Protein AF-A0A822XNT1-F1 (afdb_monomer_lite)

Foldseek 3Di:
DPPDDDDPLLVVLVVLLVQQCQAPDPVSHDDPVVSCCSNVDSPDDRPRRDDGPPPPVVPPPPPDDDDDDDPDDDDPPDDDDDDDDD

Organism: Nelumbo nucifera (NCBI:txid4432)

Sequence (86 aa):
MLGDPPSMSLSLRYINVALPCVQETAAGRPTMSDVVLMLSNELVALPSPKQPANSTARSLTLVNSDASRPGICSINNVTVSMMEGR

Structure (mmCIF, N/CA/C/O backbone):
data_AF-A0A822XNT1-F1
#
_entry.id   AF-A0A822XNT1-F1
#
loop_
_atom_site.group_PDB
_atom_site.id
_atom_site.type_symbol
_atom_site.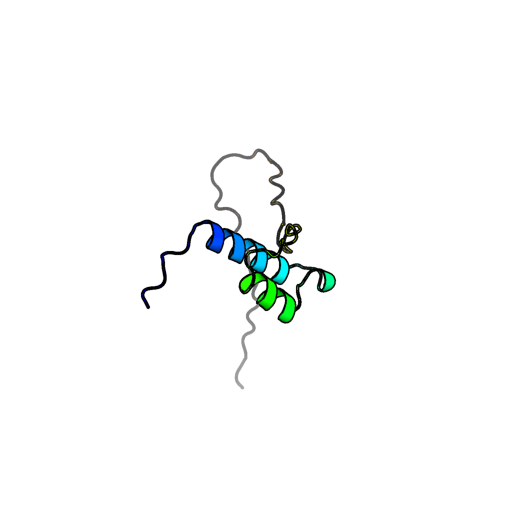label_atom_id
_atom_site.label_alt_id
_atom_site.label_comp_id
_atom_site.label_asym_id
_atom_site.label_entity_id
_atom_site.label_seq_id
_atom_site.pdbx_PDB_ins_code
_atom_site.Cartn_x
_atom_site.Cartn_y
_atom_site.Cartn_z
_atom_site.occupancy
_atom_site.B_iso_or_equiv
_atom_site.auth_seq_id
_atom_site.auth_comp_id
_atom_site.auth_asym_id
_atom_site.auth_atom_id
_atom_site.pdbx_PDB_model_num
ATOM 1 N N . MET A 1 1 ? -12.991 14.549 -22.782 1.00 42.81 1 MET A N 1
ATOM 2 C CA . MET A 1 1 ? -12.210 14.449 -21.535 1.00 42.81 1 MET A CA 1
ATOM 3 C C . MET A 1 1 ? -10.954 13.656 -21.846 1.00 42.81 1 MET A C 1
ATOM 5 O O . MET A 1 1 ? -10.918 12.453 -21.629 1.00 42.81 1 MET A O 1
ATOM 9 N N . LEU A 1 2 ? -9.989 14.302 -22.505 1.00 50.59 2 LEU A N 1
ATOM 10 C CA . LEU A 1 2 ? -8.693 13.695 -22.784 1.00 50.59 2 LEU A CA 1
ATOM 11 C C . LEU A 1 2 ? -7.949 13.730 -21.451 1.00 50.59 2 LEU A C 1
ATOM 13 O O . LEU A 1 2 ? -7.570 14.808 -21.013 1.00 50.59 2 LEU A O 1
ATOM 17 N N . GLY A 1 3 ? -7.921 12.599 -20.743 1.00 59.91 3 GLY A N 1
ATOM 18 C CA . GLY A 1 3 ? -7.253 12.514 -19.450 1.00 59.91 3 GLY A CA 1
ATOM 19 C C . GLY A 1 3 ? -5.801 12.931 -19.622 1.00 59.91 3 GLY A C 1
ATOM 20 O O . GLY A 1 3 ? -5.119 12.403 -20.503 1.00 59.91 3 GLY A O 1
ATOM 21 N N . ASP A 1 4 ? -5.372 13.911 -18.835 1.00 64.69 4 ASP A N 1
ATOM 22 C CA . ASP A 1 4 ? -3.994 14.376 -18.838 1.00 64.69 4 ASP A CA 1
ATOM 23 C C . ASP A 1 4 ? -3.043 13.178 -18.696 1.00 64.69 4 ASP A C 1
ATOM 25 O O . ASP A 1 4 ? -3.347 12.232 -17.953 1.00 64.69 4 ASP A O 1
ATOM 29 N N . PRO A 1 5 ? -1.909 13.166 -19.423 1.00 63.19 5 PRO A N 1
ATOM 30 C CA . PRO A 1 5 ? -0.937 12.095 -19.292 1.00 63.19 5 PRO A CA 1
ATOM 31 C C . PRO A 1 5 ? -0.559 11.966 -17.814 1.00 63.19 5 PRO A C 1
ATOM 33 O O . PRO A 1 5 ? -0.297 12.984 -17.164 1.00 63.19 5 PRO A O 1
ATOM 36 N N . PRO A 1 6 ? -0.560 10.743 -17.254 1.00 63.06 6 PRO A N 1
ATOM 37 C CA . PRO A 1 6 ? -0.325 10.562 -15.836 1.00 63.06 6 PRO A CA 1
ATOM 38 C C . PRO A 1 6 ? 1.038 11.154 -15.488 1.00 63.06 6 PRO A C 1
ATOM 40 O O . PRO A 1 6 ? 2.078 10.704 -15.974 1.00 63.06 6 PRO A O 1
ATOM 43 N N . SER A 1 7 ? 1.016 12.188 -14.649 1.00 71.38 7 SER A N 1
ATOM 44 C CA . SER A 1 7 ? 2.213 12.709 -14.003 1.00 71.38 7 SER A CA 1
ATOM 45 C C . SER A 1 7 ? 2.963 11.543 -13.352 1.00 71.38 7 SER A C 1
ATOM 47 O O . SER A 1 7 ? 2.342 10.650 -12.770 1.00 71.38 7 SER A O 1
ATOM 49 N N . MET A 1 8 ? 4.297 11.555 -13.394 1.00 69.19 8 MET A N 1
ATOM 50 C CA . MET A 1 8 ? 5.137 10.556 -12.712 1.00 69.19 8 MET A CA 1
ATOM 51 C C . MET A 1 8 ? 4.741 10.363 -11.233 1.00 69.19 8 MET A C 1
ATOM 53 O O . MET A 1 8 ? 4.878 9.264 -10.694 1.00 69.19 8 MET A O 1
ATOM 57 N N . SER A 1 9 ? 4.186 11.401 -10.591 1.00 77.62 9 SER A N 1
ATOM 58 C CA . SER A 1 9 ? 3.651 11.335 -9.225 1.00 77.62 9 SER A CA 1
ATOM 59 C C . SER A 1 9 ? 2.466 10.372 -9.074 1.00 77.62 9 SER A C 1
ATOM 61 O O . SER A 1 9 ? 2.380 9.673 -8.064 1.00 77.62 9 SER A O 1
ATOM 63 N N . LEU A 1 10 ? 1.586 10.276 -10.075 1.00 82.31 10 LEU A N 1
ATOM 64 C CA . LEU A 1 10 ? 0.417 9.394 -10.069 1.00 82.31 10 LEU A CA 1
ATOM 65 C C . LEU A 1 10 ? 0.840 7.920 -10.172 1.00 82.31 10 LEU A C 1
ATOM 67 O O . LEU A 1 10 ? 0.331 7.069 -9.446 1.00 82.31 10 LEU A O 1
ATOM 71 N N . SER A 1 11 ? 1.827 7.623 -11.021 1.00 82.00 11 SER A N 1
ATOM 72 C CA . SER A 1 11 ? 2.385 6.274 -11.186 1.00 82.00 11 SER A CA 1
ATOM 73 C C . SER A 1 11 ? 3.039 5.763 -9.902 1.00 82.00 11 SER A C 1
ATOM 75 O O . SER A 1 11 ? 2.749 4.653 -9.457 1.00 82.00 11 SER A O 1
ATOM 77 N N . LEU A 1 12 ? 3.876 6.587 -9.257 1.00 82.56 12 LEU A N 1
ATOM 78 C CA . LEU A 1 12 ? 4.489 6.245 -7.967 1.00 82.56 12 LEU A CA 1
ATOM 79 C C . LEU A 1 12 ? 3.439 6.044 -6.872 1.00 82.56 12 LEU A C 1
ATOM 81 O O . LEU A 1 12 ? 3.575 5.159 -6.029 1.00 82.56 12 LEU A O 1
ATOM 85 N N . ARG A 1 13 ? 2.360 6.828 -6.908 1.00 83.25 13 ARG A N 1
ATOM 86 C CA . ARG A 1 13 ? 1.239 6.696 -5.980 1.00 83.25 13 ARG A CA 1
ATOM 87 C C . ARG A 1 13 ? 0.513 5.365 -6.152 1.00 83.25 13 ARG A C 1
ATOM 89 O O . ARG A 1 13 ? 0.327 4.667 -5.159 1.00 83.25 13 ARG A O 1
ATOM 96 N N . TYR A 1 14 ? 0.190 4.957 -7.380 1.00 86.69 14 TYR A N 1
ATOM 97 C CA . TYR A 1 14 ? -0.397 3.635 -7.626 1.00 86.69 14 TYR A CA 1
ATOM 98 C C . TYR A 1 14 ? 0.504 2.499 -7.148 1.00 86.69 14 TYR A C 1
ATOM 100 O O . TYR A 1 14 ? 0.013 1.561 -6.528 1.00 86.69 14 TYR A O 1
ATOM 108 N N . ILE A 1 15 ? 1.816 2.600 -7.375 1.00 85.31 15 ILE A N 1
ATOM 109 C CA . ILE A 1 15 ? 2.788 1.608 -6.894 1.00 85.31 15 ILE A CA 1
ATOM 110 C C . ILE A 1 15 ? 2.751 1.522 -5.361 1.00 85.31 15 ILE A C 1
ATOM 112 O O . ILE A 1 15 ? 2.617 0.432 -4.806 1.00 85.31 15 ILE A O 1
ATOM 116 N N . ASN A 1 16 ? 2.785 2.664 -4.672 1.00 84.88 16 ASN A N 1
ATOM 117 C CA . ASN A 1 16 ? 2.743 2.717 -3.210 1.00 84.88 16 ASN A CA 1
ATOM 118 C C . ASN A 1 16 ? 1.417 2.215 -2.616 1.00 84.88 16 ASN A C 1
ATOM 120 O O . ASN A 1 16 ? 1.420 1.698 -1.504 1.00 84.88 16 ASN A O 1
ATOM 124 N N . VAL A 1 17 ? 0.299 2.331 -3.341 1.00 87.62 17 VAL A N 1
ATOM 125 C CA . VAL A 1 17 ? -1.001 1.758 -2.942 1.00 87.62 17 VAL A CA 1
ATOM 126 C C . VAL A 1 17 ? -1.073 0.258 -3.250 1.00 87.62 17 VAL A C 1
ATOM 128 O O . VAL A 1 17 ? -1.637 -0.503 -2.468 1.00 87.62 17 VAL A O 1
ATOM 131 N N . ALA A 1 18 ? -0.480 -0.193 -4.357 1.00 85.38 18 ALA A N 1
ATOM 132 C CA . ALA A 1 18 ? -0.518 -1.590 -4.780 1.00 85.38 18 ALA A CA 1
ATOM 133 C C . ALA A 1 18 ? 0.369 -2.504 -3.919 1.00 85.38 18 ALA A C 1
ATOM 135 O O . ALA A 1 18 ? -0.014 -3.644 -3.657 1.00 85.38 18 ALA A O 1
ATOM 136 N N . LEU A 1 19 ? 1.532 -2.024 -3.455 1.00 84.25 19 LEU A N 1
ATOM 137 C CA . LEU A 1 19 ? 2.450 -2.838 -2.646 1.00 84.25 19 LEU A CA 1
ATOM 138 C C . LEU A 1 19 ? 1.812 -3.363 -1.337 1.00 84.25 19 LEU A C 1
ATOM 140 O O . LEU A 1 19 ? 1.929 -4.560 -1.070 1.00 84.25 19 LEU A O 1
ATOM 144 N N . PRO A 1 20 ? 1.130 -2.539 -0.516 1.00 81.19 20 PRO A N 1
ATOM 145 C CA . PRO A 1 20 ? 0.438 -2.999 0.690 1.00 81.19 20 PRO A CA 1
ATOM 146 C C . PRO A 1 20 ? -0.641 -4.063 0.435 1.00 81.19 20 PRO A C 1
ATOM 148 O O . PRO A 1 20 ? -0.818 -4.965 1.252 1.00 81.19 20 PRO A O 1
ATOM 151 N N . CYS A 1 21 ? -1.327 -4.017 -0.712 1.00 83.88 21 CYS A N 1
ATOM 152 C CA . CYS A 1 21 ? -2.395 -4.964 -1.064 1.00 83.88 21 CYS A CA 1
ATOM 153 C C . CYS A 1 21 ? -1.904 -6.408 -1.257 1.00 83.88 21 CYS A C 1
ATOM 155 O O . CYS A 1 21 ? -2.689 -7.348 -1.130 1.00 83.88 21 CYS A O 1
ATOM 157 N N . VAL A 1 22 ? -0.613 -6.590 -1.550 1.00 82.88 22 VAL A N 1
ATOM 158 C CA . VAL A 1 22 ? 0.015 -7.898 -1.801 1.00 82.88 22 VAL A CA 1
ATOM 159 C C . VAL A 1 22 ? 0.960 -8.326 -0.674 1.00 82.88 22 VAL A C 1
ATOM 161 O O . VAL A 1 22 ? 1.806 -9.200 -0.863 1.00 82.88 22 VAL A O 1
ATOM 164 N N . GLN A 1 23 ? 0.840 -7.717 0.510 1.00 75.94 23 GLN A N 1
ATOM 165 C CA . GLN A 1 23 ? 1.610 -8.135 1.680 1.00 75.94 23 GLN A CA 1
ATOM 166 C C . GLN A 1 23 ? 1.214 -9.546 2.152 1.00 75.94 23 GLN A C 1
ATOM 168 O O . GLN A 1 23 ? 0.046 -9.953 2.083 1.00 75.94 23 GLN A O 1
ATOM 173 N N . GLU A 1 24 ? 2.216 -10.280 2.649 1.00 72.31 24 GLU A N 1
ATOM 174 C CA . GLU A 1 24 ? 2.085 -11.658 3.152 1.00 72.31 24 GLU A CA 1
ATOM 175 C C . GLU A 1 24 ? 1.162 -11.707 4.371 1.00 72.31 24 GLU A C 1
ATOM 177 O O . GLU A 1 24 ? 0.287 -12.562 4.488 1.00 72.31 24 GLU A O 1
ATOM 182 N N . THR A 1 25 ? 1.320 -10.738 5.275 1.00 77.25 25 THR A N 1
ATOM 183 C CA . THR A 1 25 ? 0.515 -10.650 6.487 1.00 77.25 25 THR A CA 1
ATOM 184 C C . THR A 1 25 ? -0.820 -9.976 6.189 1.00 77.25 25 THR A C 1
ATOM 186 O O . THR A 1 25 ? -0.879 -8.861 5.672 1.00 77.25 25 THR A O 1
ATOM 189 N N . ALA A 1 26 ? -1.921 -10.625 6.575 1.00 79.25 26 ALA A N 1
ATOM 190 C CA . ALA A 1 26 ? -3.264 -10.062 6.413 1.00 79.25 26 ALA A CA 1
ATOM 191 C C . ALA A 1 26 ? -3.427 -8.715 7.143 1.00 79.25 26 ALA A C 1
ATOM 193 O O . ALA A 1 26 ? -4.092 -7.820 6.636 1.00 79.25 26 ALA A O 1
ATOM 194 N N . ALA A 1 27 ? -2.760 -8.547 8.291 1.00 78.12 27 ALA A N 1
ATOM 195 C CA . ALA A 1 27 ? -2.770 -7.309 9.072 1.00 78.12 27 ALA A CA 1
ATOM 196 C C . ALA A 1 27 ? -2.079 -6.118 8.378 1.00 78.12 27 ALA A C 1
ATOM 198 O O . ALA A 1 27 ? -2.271 -4.980 8.791 1.00 78.12 27 ALA A O 1
ATOM 199 N N . GLY A 1 28 ? -1.254 -6.369 7.358 1.00 76.06 28 GLY A N 1
ATOM 200 C CA . GLY A 1 28 ? -0.600 -5.328 6.567 1.00 76.06 28 GLY A CA 1
ATOM 201 C C . GLY A 1 28 ? -1.401 -4.872 5.342 1.00 76.06 28 GLY A C 1
ATOM 202 O O . GLY A 1 28 ? -1.025 -3.893 4.695 1.00 76.06 28 GLY A O 1
ATOM 203 N N . ARG A 1 29 ? -2.504 -5.564 5.019 1.00 85.44 29 ARG A N 1
ATOM 204 C CA . ARG A 1 29 ? -3.347 -5.249 3.862 1.00 85.44 29 ARG A CA 1
ATOM 205 C C . ARG A 1 29 ? -4.309 -4.107 4.209 1.00 85.44 29 ARG A C 1
ATOM 207 O O . ARG A 1 29 ? -5.015 -4.209 5.212 1.00 85.44 29 ARG A O 1
ATOM 214 N N . PRO A 1 30 ? -4.370 -3.039 3.400 1.00 87.75 30 PRO A N 1
ATOM 215 C CA . PRO A 1 30 ? -5.333 -1.965 3.602 1.00 87.75 30 PRO A CA 1
ATOM 216 C C . PRO A 1 30 ? -6.759 -2.470 3.366 1.00 87.75 30 PRO A C 1
ATOM 218 O O . PRO A 1 30 ? -6.988 -3.399 2.583 1.00 87.75 30 PRO A O 1
ATOM 221 N N . THR A 1 31 ? -7.739 -1.842 4.014 1.00 90.69 31 THR A N 1
ATOM 222 C CA . THR A 1 31 ? -9.144 -2.095 3.685 1.00 90.69 31 THR A CA 1
ATOM 223 C C . THR A 1 31 ? -9.491 -1.461 2.336 1.00 90.69 31 THR A C 1
ATOM 225 O O . THR A 1 31 ? -8.829 -0.525 1.885 1.00 90.69 31 THR A O 1
ATOM 228 N N . MET A 1 32 ? -10.561 -1.921 1.680 1.00 91.31 32 MET A N 1
ATOM 229 C CA . MET A 1 32 ? -11.024 -1.289 0.434 1.00 91.31 32 MET A CA 1
ATOM 230 C C . MET A 1 32 ? -11.349 0.201 0.621 1.00 91.31 32 MET A C 1
ATOM 232 O O . MET A 1 32 ? -11.107 0.994 -0.287 1.00 91.31 32 MET A O 1
ATOM 236 N N . SER A 1 33 ? -11.838 0.594 1.801 1.00 90.75 33 SER A N 1
ATOM 237 C CA . SER A 1 33 ? -12.072 1.998 2.151 1.00 90.75 33 SER A CA 1
ATOM 238 C C . SER A 1 33 ? -10.770 2.799 2.185 1.00 90.75 33 SER A C 1
ATOM 240 O O . SER A 1 33 ? -10.714 3.890 1.621 1.00 90.75 33 SER A O 1
ATOM 242 N N . ASP A 1 34 ? -9.709 2.241 2.776 1.00 88.00 34 ASP A N 1
ATOM 243 C CA . ASP A 1 34 ? -8.388 2.877 2.812 1.00 88.00 34 ASP A CA 1
ATOM 244 C C . ASP A 1 34 ? -7.823 3.045 1.401 1.00 88.00 34 ASP A C 1
ATOM 246 O O . ASP A 1 34 ? -7.340 4.120 1.061 1.00 88.00 34 ASP A O 1
ATOM 250 N N . 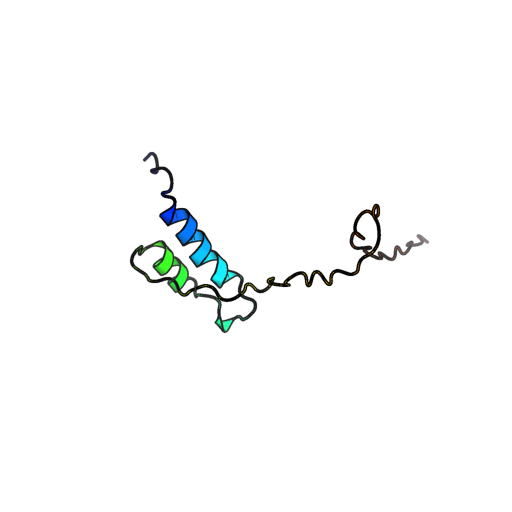VAL A 1 35 ? -7.950 2.026 0.545 1.00 88.56 35 VAL A N 1
ATOM 251 C CA . VAL A 1 35 ? -7.507 2.094 -0.857 1.00 88.56 35 VAL A CA 1
ATOM 252 C C . VAL A 1 35 ? -8.236 3.211 -1.606 1.00 88.56 35 VAL A C 1
ATOM 254 O O . VAL A 1 35 ? -7.601 4.012 -2.291 1.00 88.56 35 VAL A O 1
ATOM 257 N N . VAL A 1 36 ? -9.559 3.322 -1.451 1.00 89.81 36 VAL A N 1
ATOM 258 C CA . VAL A 1 36 ? -10.345 4.390 -2.089 1.00 89.81 36 VAL A CA 1
ATOM 259 C C . VAL A 1 36 ? -9.927 5.769 -1.574 1.00 89.81 36 VAL A C 1
ATOM 261 O O . VAL A 1 36 ? -9.764 6.685 -2.381 1.00 89.81 36 VAL A O 1
ATOM 264 N N . LEU A 1 37 ? -9.691 5.926 -0.269 1.00 87.19 37 LEU A N 1
ATOM 265 C CA . LEU A 1 37 ? -9.185 7.175 0.311 1.00 87.19 37 LEU A CA 1
ATOM 266 C C . LEU A 1 37 ? -7.782 7.522 -0.213 1.00 87.19 37 LEU A C 1
ATOM 268 O O . LEU A 1 37 ? -7.542 8.658 -0.623 1.00 87.19 37 LEU A O 1
ATOM 272 N N . MET A 1 38 ? -6.881 6.539 -0.265 1.00 87.31 38 MET A N 1
ATOM 273 C CA . MET A 1 38 ? -5.506 6.678 -0.753 1.00 87.31 38 MET A CA 1
ATOM 274 C C . MET A 1 38 ? -5.425 7.012 -2.240 1.00 87.31 38 MET A C 1
ATOM 276 O O . MET A 1 38 ? -4.416 7.578 -2.646 1.00 87.31 38 MET A O 1
ATOM 280 N N . LEU A 1 39 ? -6.444 6.680 -3.039 1.00 85.75 39 LEU A N 1
ATOM 281 C CA . LEU A 1 39 ? -6.554 7.042 -4.456 1.00 85.75 39 LEU A CA 1
ATOM 282 C C . LEU A 1 39 ? -7.263 8.389 -4.651 1.00 85.75 39 LEU A C 1
ATOM 284 O O . LEU A 1 39 ? -6.815 9.218 -5.442 1.00 85.75 39 LEU A O 1
ATOM 288 N N . SER A 1 40 ? -8.313 8.651 -3.874 1.00 85.88 40 SER A N 1
ATOM 289 C CA . SER A 1 40 ? -9.151 9.848 -4.023 1.00 85.88 40 SER A CA 1
ATOM 290 C C . SER A 1 40 ? -8.524 11.110 -3.425 1.00 85.88 40 SER A C 1
ATOM 292 O O . SER A 1 40 ? -8.832 12.206 -3.878 1.00 85.88 40 SER A O 1
ATOM 294 N N . ASN A 1 41 ? -7.637 10.983 -2.430 1.00 82.50 41 ASN A N 1
ATOM 295 C CA . ASN A 1 41 ? -7.024 12.129 -1.755 1.00 82.50 41 ASN A CA 1
ATOM 296 C C . ASN A 1 41 ? -5.492 12.124 -1.874 1.00 82.50 41 ASN A C 1
ATOM 298 O O . ASN A 1 41 ? -4.806 11.363 -1.187 1.00 82.50 41 ASN A O 1
ATOM 302 N N . GLU A 1 42 ? -4.959 12.980 -2.754 1.00 72.94 42 GLU A N 1
ATOM 303 C CA . GLU A 1 42 ? -3.516 13.101 -3.042 1.00 72.94 42 GLU A CA 1
ATOM 304 C C . GLU A 1 42 ? -2.671 13.517 -1.839 1.00 72.94 42 GLU A C 1
ATOM 306 O O . GLU A 1 42 ? -1.467 13.274 -1.82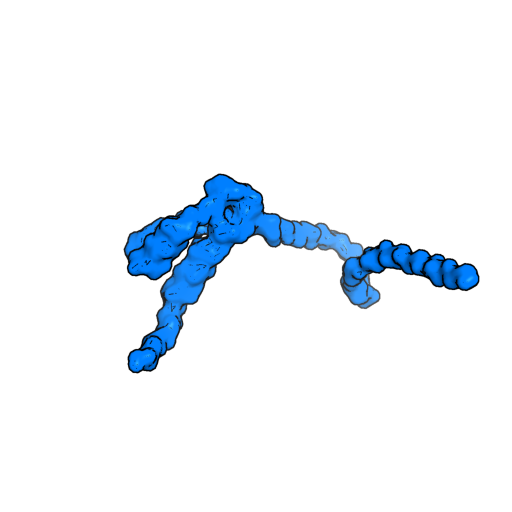3 1.00 72.94 42 GLU A O 1
ATOM 311 N N . LEU A 1 43 ? -3.300 14.087 -0.812 1.00 73.50 43 LEU A N 1
ATOM 312 C CA . LEU A 1 43 ? -2.637 14.550 0.403 1.00 73.50 43 LEU A CA 1
ATOM 313 C C . LEU A 1 43 ? -2.495 13.455 1.470 1.00 73.50 43 LEU A C 1
ATOM 315 O O . LEU A 1 43 ? -1.874 13.688 2.507 1.00 73.50 43 LEU A O 1
ATOM 319 N N . VAL A 1 44 ? -3.071 12.267 1.253 1.00 76.75 44 VAL A N 1
ATOM 320 C CA . VAL A 1 44 ? -2.934 11.146 2.191 1.00 76.75 44 VAL A CA 1
ATOM 321 C C . VAL A 1 44 ? -1.507 10.616 2.129 1.00 76.75 44 VAL A C 1
ATOM 323 O O . VAL A 1 44 ? -1.065 10.088 1.108 1.00 76.75 44 VAL A O 1
ATOM 326 N N . ALA A 1 45 ? -0.798 10.722 3.252 1.00 73.81 45 ALA A N 1
ATOM 327 C CA . ALA A 1 45 ? 0.501 10.095 3.420 1.00 73.81 45 ALA A CA 1
ATOM 328 C C . ALA A 1 45 ? 0.345 8.572 3.328 1.00 73.81 45 ALA A C 1
ATOM 330 O O . ALA A 1 45 ? -0.308 7.948 4.166 1.00 73.81 45 ALA A O 1
ATOM 331 N N . LEU A 1 46 ? 0.941 7.973 2.297 1.00 77.25 46 LEU A N 1
ATOM 332 C CA . LEU A 1 46 ? 0.943 6.525 2.148 1.00 77.25 46 LEU A CA 1
ATOM 333 C C . LEU A 1 46 ? 2.009 5.938 3.082 1.00 77.25 46 LEU A C 1
ATOM 335 O O . LEU A 1 46 ? 3.145 6.426 3.088 1.00 77.25 46 LEU A O 1
ATOM 339 N N . PRO A 1 47 ? 1.683 4.902 3.871 1.00 71.75 47 PRO A N 1
ATOM 340 C CA . PRO A 1 47 ? 2.685 4.216 4.666 1.00 71.75 47 PRO A CA 1
ATOM 341 C C . PRO A 1 47 ? 3.740 3.617 3.734 1.00 71.75 47 PRO A C 1
ATOM 343 O O . PRO A 1 47 ? 3.411 3.065 2.683 1.00 71.75 47 PRO A O 1
ATOM 346 N N . SER A 1 48 ? 5.012 3.717 4.124 1.00 69.94 48 SER A N 1
ATOM 347 C CA . SER A 1 48 ? 6.087 3.086 3.360 1.00 69.94 48 SER A CA 1
ATOM 348 C C . SER A 1 48 ? 5.827 1.577 3.296 1.00 69.94 48 SER A C 1
ATOM 350 O O . SER A 1 48 ? 5.663 0.947 4.352 1.00 69.94 48 SER A O 1
ATOM 352 N N . PRO A 1 49 ? 5.739 0.985 2.095 1.00 65.56 49 PRO A N 1
ATOM 353 C CA . PRO A 1 49 ? 5.466 -0.431 1.976 1.00 65.56 49 PRO A CA 1
ATOM 354 C C . PRO A 1 49 ? 6.599 -1.231 2.625 1.00 65.56 49 PRO A C 1
ATOM 356 O O . PRO A 1 49 ? 7.780 -1.021 2.347 1.00 65.56 49 PRO A O 1
ATOM 359 N N . LYS A 1 50 ? 6.236 -2.168 3.507 1.00 68.44 50 LYS A N 1
ATOM 360 C CA . LYS A 1 50 ? 7.180 -3.175 4.004 1.00 68.44 50 LYS A CA 1
ATOM 361 C C . LYS A 1 50 ? 7.547 -4.141 2.872 1.00 68.44 50 LYS A C 1
ATOM 363 O O . LYS A 1 50 ? 6.831 -4.226 1.874 1.00 68.44 50 LYS A O 1
ATOM 368 N N . GLN A 1 51 ? 8.667 -4.851 3.047 1.00 64.94 51 GLN A N 1
ATOM 369 C CA . GLN A 1 51 ? 9.157 -5.885 2.126 1.00 64.94 51 GLN A CA 1
ATOM 370 C C . GLN A 1 51 ? 7.982 -6.755 1.629 1.00 64.94 51 GLN A C 1
ATOM 372 O O . GLN A 1 51 ? 7.252 -7.303 2.462 1.00 64.94 51 GLN A O 1
ATOM 377 N N . PRO A 1 52 ? 7.750 -6.846 0.305 1.00 63.00 52 PRO A N 1
ATOM 378 C CA . PRO A 1 52 ? 6.677 -7.664 -0.244 1.00 63.00 52 PRO A CA 1
ATOM 379 C C . PRO A 1 52 ? 6.824 -9.126 0.186 1.00 63.00 52 PRO A C 1
ATOM 381 O O . PRO A 1 52 ? 7.938 -9.604 0.385 1.00 63.00 52 PRO A O 1
ATOM 384 N N . ALA A 1 53 ? 5.712 -9.860 0.214 1.00 60.53 53 ALA A N 1
ATOM 385 C CA . ALA A 1 53 ? 5.664 -11.315 0.410 1.00 60.53 53 ALA A CA 1
ATOM 386 C C . ALA A 1 53 ? 6.698 -12.109 -0.413 1.00 60.53 53 ALA A C 1
ATOM 388 O O . ALA A 1 53 ? 7.156 -13.174 -0.013 1.00 60.53 53 ALA A O 1
ATOM 389 N N . ASN A 1 54 ? 7.095 -11.561 -1.564 1.00 57.38 54 ASN A N 1
ATOM 390 C CA . ASN A 1 54 ? 8.058 -12.144 -2.488 1.00 57.38 54 ASN A CA 1
ATOM 391 C C . ASN A 1 54 ? 9.422 -11.423 -2.490 1.00 57.38 54 ASN A C 1
ATOM 393 O O . ASN A 1 54 ? 10.133 -11.423 -3.494 1.00 57.38 54 ASN A O 1
ATOM 397 N N . SER A 1 55 ? 9.843 -10.809 -1.384 1.00 54.66 55 SER A N 1
ATOM 398 C CA . SER A 1 55 ? 11.251 -10.450 -1.209 1.00 54.66 55 SER A CA 1
ATOM 399 C C . SER A 1 55 ? 12.061 -11.692 -0.823 1.00 54.66 55 SER A C 1
ATOM 401 O O . SER A 1 55 ? 12.797 -11.691 0.166 1.00 54.66 55 SER A O 1
ATOM 403 N N . THR A 1 56 ? 11.954 -12.781 -1.589 1.00 56.34 56 THR A N 1
ATOM 404 C CA . THR A 1 56 ? 13.050 -13.747 -1.578 1.00 56.34 56 THR A CA 1
ATOM 405 C C . THR A 1 56 ? 14.209 -13.012 -2.228 1.00 56.34 56 THR A C 1
ATOM 407 O O . THR A 1 56 ? 14.361 -13.015 -3.449 1.00 56.34 56 THR A O 1
ATOM 410 N N . ALA A 1 57 ? 14.989 -12.300 -1.410 1.00 55.06 57 ALA A N 1
ATOM 411 C CA . ALA A 1 57 ? 16.326 -11.895 -1.773 1.00 55.06 57 ALA A CA 1
ATOM 412 C C . ALA A 1 57 ? 16.979 -13.179 -2.261 1.00 55.06 57 ALA A C 1
ATOM 414 O O . ALA A 1 57 ? 17.197 -14.110 -1.484 1.00 55.06 57 ALA A O 1
ATOM 415 N N . ARG A 1 58 ? 17.164 -13.279 -3.577 1.00 53.59 58 ARG A N 1
ATOM 416 C CA . ARG A 1 58 ? 17.937 -14.346 -4.183 1.00 53.59 58 ARG A CA 1
ATOM 417 C C . ARG A 1 58 ? 19.305 -14.182 -3.548 1.00 53.59 58 ARG A C 1
ATOM 419 O O . ARG A 1 58 ? 20.056 -13.297 -3.943 1.00 53.59 58 ARG A O 1
ATOM 426 N N . SER A 1 59 ? 19.558 -14.929 -2.477 1.00 50.69 59 SER A N 1
ATOM 427 C CA . SER A 1 59 ? 20.863 -15.005 -1.854 1.00 50.69 59 SER A CA 1
ATOM 428 C C . SER A 1 59 ? 21.741 -15.603 -2.936 1.00 50.69 59 SER A C 1
ATOM 430 O O . SER A 1 59 ? 21.736 -16.809 -3.168 1.00 50.69 59 SER A O 1
ATOM 432 N N . LEU A 1 60 ? 22.363 -14.726 -3.722 1.00 52.28 60 LEU A N 1
ATOM 433 C CA . LEU A 1 60 ? 23.402 -15.071 -4.667 1.00 52.28 60 LEU A CA 1
ATOM 434 C C . LEU A 1 60 ? 24.606 -15.402 -3.796 1.00 52.28 60 LEU A C 1
ATOM 436 O O . LEU A 1 60 ? 25.524 -14.602 -3.639 1.00 52.28 60 LEU A O 1
ATOM 440 N N . THR A 1 61 ? 24.567 -16.569 -3.160 1.00 41.38 61 THR A N 1
ATOM 441 C CA . THR A 1 61 ? 25.781 -17.219 -2.708 1.00 41.38 61 THR A CA 1
ATOM 442 C C . THR A 1 61 ? 26.622 -17.400 -3.961 1.00 41.38 61 THR A C 1
ATOM 444 O O . THR A 1 61 ? 26.329 -18.223 -4.826 1.00 41.38 61 THR A O 1
ATOM 447 N N . LEU A 1 62 ? 27.611 -16.517 -4.095 1.00 51.78 62 LEU A N 1
ATOM 448 C CA . LEU A 1 62 ? 28.693 -16.566 -5.064 1.00 51.78 62 LEU A CA 1
ATOM 449 C C . LEU A 1 62 ? 29.431 -17.890 -4.869 1.00 51.78 62 LEU A C 1
ATOM 451 O O . LEU A 1 62 ? 30.445 -17.955 -4.181 1.00 51.78 62 LEU A O 1
ATOM 455 N N . VAL A 1 63 ? 28.902 -18.973 -5.428 1.00 41.66 63 VAL A N 1
ATOM 456 C CA . VAL A 1 63 ? 29.666 -20.202 -5.570 1.00 41.66 63 VAL A CA 1
ATOM 457 C C . VAL A 1 63 ? 30.300 -20.114 -6.941 1.00 41.66 63 VAL A C 1
ATOM 459 O O . VAL A 1 63 ? 29.678 -20.414 -7.958 1.00 41.66 63 VAL A O 1
ATOM 462 N N . ASN A 1 64 ? 31.528 -19.596 -6.933 1.00 49.19 64 ASN A N 1
ATOM 463 C CA . ASN A 1 64 ? 32.494 -19.710 -8.013 1.00 49.19 64 ASN A CA 1
ATOM 464 C C . ASN A 1 64 ? 32.351 -21.077 -8.679 1.00 49.19 64 ASN A C 1
ATOM 466 O O . ASN A 1 64 ? 32.686 -22.086 -8.061 1.00 49.19 64 ASN A O 1
ATOM 470 N N . SER A 1 65 ? 31.857 -21.1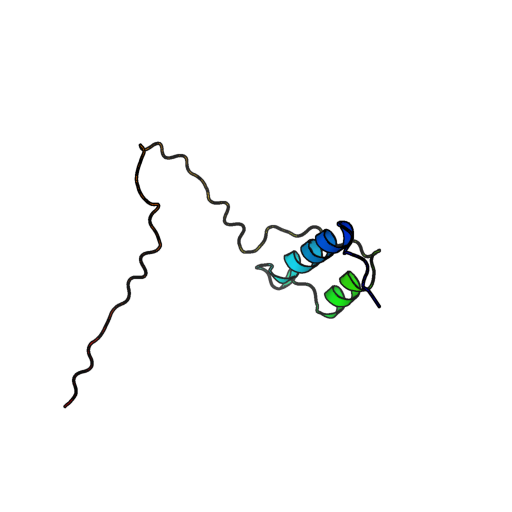26 -9.909 1.00 45.25 65 SER A N 1
ATOM 471 C CA . SER A 1 65 ? 32.103 -22.237 -10.821 1.00 45.25 65 SER A CA 1
ATOM 472 C C . SER A 1 65 ? 31.772 -21.801 -12.237 1.00 45.25 65 SER A C 1
ATOM 474 O O . SER A 1 65 ? 30.740 -21.190 -12.499 1.00 45.25 65 SER A O 1
ATOM 476 N N . ASP A 1 66 ? 32.743 -22.106 -13.079 1.00 40.97 66 ASP A N 1
ATOM 477 C CA . ASP A 1 66 ? 32.950 -21.792 -14.478 1.00 40.97 66 ASP A CA 1
ATOM 478 C C . ASP A 1 66 ? 31.728 -21.748 -15.406 1.00 40.97 66 ASP A C 1
ATOM 480 O O . ASP A 1 66 ? 30.667 -22.329 -15.171 1.00 40.97 66 ASP A O 1
ATOM 484 N N . ALA A 1 67 ? 31.948 -21.039 -16.508 1.00 55.22 67 ALA A N 1
ATOM 485 C CA . ALA A 1 67 ? 31.001 -20.730 -17.560 1.00 55.22 67 ALA A CA 1
ATOM 486 C C . ALA A 1 67 ? 30.211 -21.941 -18.102 1.00 55.22 67 ALA A C 1
ATOM 488 O O . ALA A 1 67 ? 30.716 -23.051 -18.240 1.00 55.22 67 ALA A O 1
ATOM 489 N N . SER A 1 68 ? 28.985 -21.647 -18.552 1.00 52.91 68 SER A N 1
ATOM 490 C CA . SER A 1 68 ? 28.122 -22.494 -19.391 1.00 52.91 68 SER A CA 1
ATOM 491 C C . SER A 1 68 ? 27.318 -23.594 -18.689 1.00 52.91 68 SER A C 1
ATOM 493 O O . SER A 1 68 ? 27.532 -24.784 -18.907 1.00 52.91 68 SER A O 1
ATOM 495 N N . ARG A 1 69 ? 26.275 -23.215 -17.938 1.00 49.12 69 ARG A N 1
ATOM 496 C CA . ARG A 1 69 ? 25.085 -24.073 -17.783 1.00 49.12 69 ARG A CA 1
ATOM 497 C C . ARG A 1 69 ? 23.817 -23.216 -17.860 1.00 49.12 69 ARG A C 1
ATOM 499 O O . ARG A 1 69 ? 23.750 -22.210 -17.152 1.00 49.12 69 ARG A O 1
ATOM 506 N N . PRO A 1 70 ? 22.807 -23.584 -18.674 1.00 48.31 70 PRO A N 1
ATOM 507 C CA . PRO A 1 70 ? 21.493 -22.968 -18.569 1.00 48.31 70 PRO A CA 1
ATOM 508 C C . PRO A 1 70 ? 21.019 -23.199 -17.136 1.00 48.31 70 PRO A C 1
ATOM 510 O O . PRO A 1 70 ? 20.996 -24.342 -16.670 1.00 48.31 70 PRO A O 1
ATOM 513 N N . GLY A 1 71 ? 20.751 -22.108 -16.416 1.00 49.56 71 GLY A N 1
ATOM 514 C CA . GLY A 1 71 ? 20.313 -22.160 -15.026 1.00 49.56 71 GLY A CA 1
ATOM 515 C C . GLY A 1 71 ? 19.172 -23.159 -14.899 1.00 49.56 71 GLY A C 1
ATOM 516 O O . GLY A 1 71 ? 18.243 -23.118 -15.698 1.00 49.56 71 GLY A O 1
ATOM 517 N N . ILE A 1 72 ? 19.297 -24.088 -13.951 1.00 55.28 72 ILE A N 1
ATOM 518 C CA . ILE A 1 72 ? 18.372 -25.207 -13.760 1.00 55.28 72 ILE A CA 1
ATOM 519 C C . ILE A 1 72 ? 16.947 -24.644 -13.676 1.00 55.28 72 ILE A C 1
ATOM 521 O O . ILE A 1 72 ? 1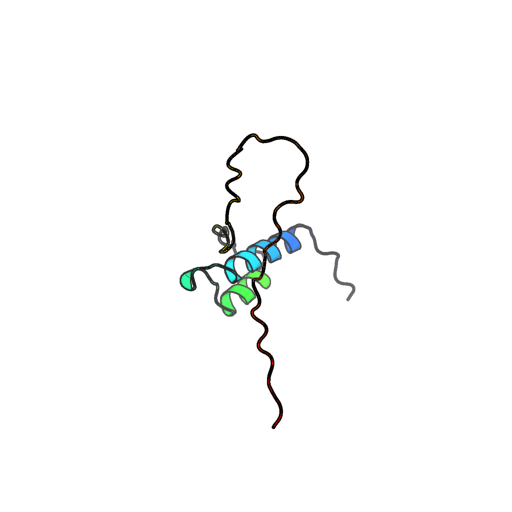6.558 -24.045 -12.674 1.00 55.28 72 ILE A O 1
ATOM 525 N N . CYS A 1 73 ? 16.196 -24.775 -14.769 1.00 57.34 73 CYS A N 1
ATOM 526 C CA . CYS A 1 73 ? 14.777 -24.471 -14.814 1.00 57.34 73 CYS A CA 1
ATOM 527 C C . CYS A 1 73 ? 14.051 -25.527 -13.975 1.00 57.34 73 CYS A C 1
ATOM 529 O O . CYS A 1 73 ? 14.446 -26.692 -13.983 1.00 57.34 73 CYS A O 1
ATOM 531 N N . SER A 1 74 ? 13.019 -25.112 -13.239 1.00 63.03 74 SER A N 1
ATOM 532 C CA . SER A 1 74 ? 12.210 -25.990 -12.386 1.00 63.03 74 SER A CA 1
ATOM 533 C C . SER A 1 74 ? 11.847 -27.289 -13.108 1.00 63.03 74 SER A C 1
ATOM 535 O O . SER A 1 74 ? 11.177 -27.258 -14.140 1.00 63.03 74 SER A O 1
ATOM 537 N N . ILE A 1 75 ? 12.285 -28.428 -12.568 1.00 64.56 75 ILE A N 1
ATOM 538 C CA . ILE A 1 75 ? 11.864 -29.742 -13.053 1.00 64.56 75 ILE A CA 1
ATOM 539 C C . ILE A 1 75 ? 10.563 -30.075 -12.328 1.00 64.56 75 ILE A C 1
ATOM 541 O O . ILE A 1 75 ? 10.568 -30.513 -11.178 1.00 64.56 75 ILE A O 1
ATOM 545 N N . ASN A 1 76 ? 9.435 -29.843 -12.994 1.00 65.06 76 ASN A N 1
ATOM 546 C CA . ASN A 1 76 ? 8.133 -30.265 -12.488 1.00 65.06 76 ASN A CA 1
ATOM 547 C C . ASN A 1 76 ? 7.997 -31.772 -12.745 1.00 65.06 76 ASN A C 1
ATOM 549 O O . ASN A 1 76 ? 7.740 -32.194 -13.871 1.00 65.06 76 ASN A O 1
ATOM 553 N N . ASN A 1 77 ? 8.225 -32.587 -11.715 1.00 61.72 77 ASN A N 1
ATOM 554 C CA . ASN A 1 77 ? 8.247 -34.045 -11.829 1.00 61.72 77 ASN A CA 1
ATOM 555 C C . ASN A 1 77 ? 6.819 -34.630 -11.896 1.00 61.72 77 ASN A C 1
ATOM 557 O O . ASN A 1 77 ? 6.283 -35.105 -10.897 1.00 61.72 77 ASN A O 1
ATOM 561 N N . VAL A 1 78 ? 6.180 -34.550 -13.066 1.00 71.75 78 VAL A N 1
ATOM 562 C CA . VAL A 1 78 ? 4.811 -35.045 -13.293 1.00 71.75 78 VAL A CA 1
ATOM 563 C C . VAL A 1 78 ? 4.811 -36.570 -13.432 1.00 71.75 78 VAL A C 1
ATOM 565 O O . VAL A 1 78 ? 5.512 -37.123 -14.275 1.00 71.75 78 VAL A O 1
ATOM 568 N N . THR A 1 79 ? 3.997 -37.262 -12.631 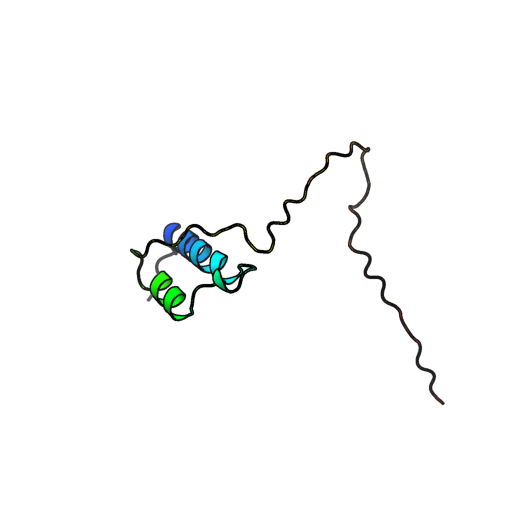1.00 74.44 79 THR A N 1
ATOM 569 C CA . THR A 1 79 ? 3.749 -38.704 -12.781 1.00 74.44 79 THR A CA 1
ATOM 570 C C . THR A 1 79 ? 2.545 -38.922 -13.696 1.00 74.44 79 THR A C 1
ATOM 572 O O . THR A 1 79 ? 1.440 -38.489 -13.377 1.00 74.44 79 THR A O 1
ATOM 575 N N . VAL A 1 80 ? 2.749 -39.587 -14.835 1.00 74.56 80 VAL A N 1
ATOM 576 C CA . VAL A 1 80 ? 1.672 -39.973 -15.760 1.00 74.56 80 VAL A CA 1
ATOM 577 C C . VAL A 1 80 ? 1.241 -41.400 -15.431 1.00 74.56 80 VAL A C 1
ATOM 579 O O . VAL A 1 80 ? 2.066 -42.309 -15.451 1.00 74.56 80 VAL A O 1
ATOM 582 N N . SER A 1 81 ? -0.041 -41.595 -15.123 1.00 78.12 81 SER A N 1
ATOM 583 C CA . SER A 1 81 ? -0.642 -42.923 -14.962 1.00 78.12 81 SER A CA 1
ATOM 584 C C . SER A 1 81 ? -1.482 -43.247 -16.197 1.00 78.12 81 SER A C 1
ATOM 586 O O . SER A 1 81 ? -2.280 -42.414 -16.631 1.00 78.12 81 SER A O 1
ATOM 588 N N . MET A 1 82 ? -1.288 -44.430 -16.783 1.00 76.19 82 MET A N 1
ATOM 589 C CA . MET A 1 82 ? -2.091 -44.905 -17.912 1.00 76.19 82 MET A CA 1
ATOM 590 C C . MET A 1 82 ? -3.367 -45.561 -17.386 1.00 76.19 82 MET A C 1
ATOM 592 O O . MET A 1 82 ? -3.309 -46.439 -16.529 1.00 76.19 82 MET A O 1
ATOM 596 N N . MET A 1 83 ? -4.522 -45.127 -17.890 1.00 74.12 83 MET A N 1
ATOM 597 C CA . MET A 1 83 ? -5.806 -45.745 -17.570 1.00 74.12 83 MET A CA 1
ATOM 598 C C . MET A 1 83 ? -6.095 -46.842 -18.598 1.00 74.12 83 MET A C 1
ATOM 600 O O . MET A 1 83 ? -6.134 -46.564 -19.795 1.00 74.12 83 MET A O 1
ATOM 604 N N . GLU A 1 84 ? -6.268 -48.081 -18.139 1.00 74.06 84 GLU A N 1
ATOM 605 C CA . GLU A 1 84 ? -6.556 -49.227 -19.003 1.00 74.06 84 GLU A CA 1
ATOM 606 C C . GLU A 1 84 ? -8.072 -49.404 -19.156 1.00 74.06 84 GLU A C 1
ATOM 608 O O . GLU A 1 84 ? -8.801 -49.544 -18.171 1.00 74.06 84 GLU A O 1
ATOM 613 N N . GLY A 1 85 ? -8.550 -49.325 -20.400 1.00 73.69 85 GLY A N 1
ATOM 614 C CA . GLY A 1 85 ? -9.941 -49.607 -20.752 1.00 73.69 85 GLY A CA 1
ATOM 615 C C . GLY A 1 85 ? -10.178 -51.114 -20.770 1.00 73.69 85 GLY A C 1
ATOM 616 O O . GLY A 1 85 ? -9.358 -51.853 -21.308 1.00 73.69 85 GLY A O 1
ATOM 617 N N . ARG A 1 86 ? -11.274 -51.558 -20.156 1.00 62.47 86 ARG A N 1
ATOM 618 C CA . ARG A 1 86 ? -11.669 -52.969 -20.095 1.00 62.47 86 ARG A CA 1
ATOM 619 C C . ARG A 1 86 ? -12.524 -53.359 -21.297 1.00 62.47 86 ARG A C 1
ATOM 621 O O . ARG A 1 86 ? -13.342 -52.511 -21.717 1.00 62.47 86 ARG A O 1
#

Secondary structure (DSSP, 8-state):
--PPPPPHHHHHHHHHHHHHHT-SSGGGSPPHHHHHHHHH-TTS-PPPPP--TT------------S----------PPP-PPPP-

Radius of gyration: 22.68 Å; chains: 1; bounding box: 45×68×32 Å

pLDDT: mean 70.05, std 14.07, range [40.97, 91.31]